Protein AF-A0A8T7L1Y2-F1 (afdb_monomer_lite)

Radius of gyration: 15.02 Å; chains: 1; bounding box: 30×35×53 Å

Sequence (123 aa):
MSAQAYLTGNSAGMRLIALLTLYNRGDFDRLRAYIADNYAPAALAEQDADARTADLRDRFEQWGKLRIEQVLGIAEHQVIALVQAQEGGGYHALQVAVEEDFPHRLTLVAWGEVETDAEEPPS

pLDDT: mean 91.91, std 12.25, range [41.31, 98.69]

Structure (mmCIF, N/CA/C/O backbone):
data_AF-A0A8T7L1Y2-F1
#
_entry.id   AF-A0A8T7L1Y2-F1
#
loop_
_atom_site.group_PDB
_atom_site.id
_atom_site.type_symbol
_atom_site.label_atom_id
_atom_site.label_alt_id
_atom_site.label_comp_id
_atom_site.label_asym_id
_atom_site.label_entity_id
_atom_site.label_seq_id
_atom_site.pdbx_PDB_ins_code
_atom_site.Cartn_x
_atom_site.Cartn_y
_atom_site.Cartn_z
_atom_site.occupancy
_atom_site.B_iso_or_equiv
_atom_site.auth_seq_id
_atom_site.auth_comp_id
_atom_site.auth_asym_id
_atom_site.auth_atom_id
_atom_site.pdbx_PDB_model_num
ATOM 1 N N . MET A 1 1 ? 10.363 20.348 5.751 1.00 57.28 1 MET A N 1
ATOM 2 C CA . MET A 1 1 ? 9.622 19.747 4.618 1.00 57.28 1 MET A CA 1
ATOM 3 C C . MET A 1 1 ? 8.482 18.913 5.177 1.00 57.28 1 MET A C 1
ATOM 5 O O . MET A 1 1 ? 8.684 18.297 6.215 1.00 57.28 1 MET A O 1
ATOM 9 N N . SER A 1 2 ? 7.296 18.942 4.564 1.00 71.94 2 SER A N 1
ATOM 10 C CA . SER A 1 2 ? 6.144 18.144 5.013 1.00 71.94 2 SER A CA 1
ATOM 11 C C . SER A 1 2 ? 6.294 16.675 4.600 1.00 71.94 2 SER A C 1
ATOM 13 O O . SER A 1 2 ? 6.982 16.376 3.624 1.00 71.94 2 SER A O 1
ATOM 15 N N . ALA A 1 3 ? 5.612 15.763 5.302 1.00 73.00 3 ALA A N 1
ATOM 16 C CA . ALA A 1 3 ? 5.522 14.343 4.934 1.00 73.00 3 ALA A CA 1
ATOM 17 C C . ALA A 1 3 ? 5.128 14.147 3.457 1.00 73.00 3 ALA A C 1
ATOM 19 O O . ALA A 1 3 ? 5.679 13.302 2.758 1.00 73.00 3 ALA A O 1
ATOM 20 N N . GLN A 1 4 ? 4.234 15.001 2.958 1.00 79.38 4 GLN A N 1
ATOM 21 C CA . GLN A 1 4 ? 3.783 14.979 1.573 1.00 79.38 4 GLN A CA 1
ATOM 22 C C . GLN A 1 4 ? 4.913 15.237 0.567 1.00 79.38 4 GLN A C 1
ATOM 24 O O . GLN A 1 4 ? 5.002 14.513 -0.418 1.00 79.38 4 GLN A O 1
ATOM 29 N N . ALA A 1 5 ? 5.800 16.205 0.829 1.00 80.19 5 ALA A N 1
ATOM 30 C CA . ALA A 1 5 ? 6.909 16.529 -0.073 1.00 80.19 5 ALA A CA 1
ATOM 31 C C . ALA A 1 5 ? 7.883 15.352 -0.237 1.00 80.19 5 ALA A C 1
ATOM 33 O O . ALA A 1 5 ? 8.363 15.088 -1.338 1.00 80.19 5 ALA A O 1
ATOM 34 N N . TYR A 1 6 ? 8.128 14.620 0.851 1.00 81.69 6 TYR A N 1
ATOM 35 C CA . TYR A 1 6 ? 8.982 13.442 0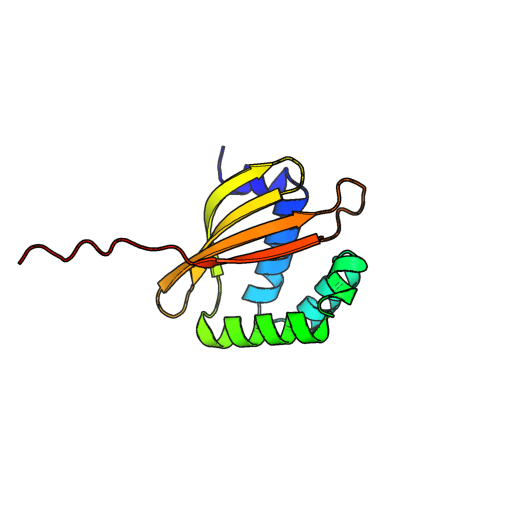.834 1.00 81.69 6 TYR A CA 1
ATOM 36 C C . TYR A 1 6 ? 8.384 12.282 0.030 1.00 81.69 6 TYR A C 1
ATOM 38 O O . TYR A 1 6 ? 9.088 11.654 -0.756 1.00 81.69 6 TYR A O 1
ATOM 46 N N . LEU A 1 7 ? 7.085 12.018 0.192 1.00 87.31 7 LEU A N 1
ATOM 47 C CA . LEU A 1 7 ? 6.413 10.940 -0.533 1.00 87.31 7 LEU A CA 1
ATOM 48 C C . LEU A 1 7 ? 6.336 11.220 -2.035 1.00 87.31 7 LEU A C 1
ATOM 50 O O . LEU A 1 7 ? 6.546 10.316 -2.836 1.00 87.31 7 LEU A O 1
ATOM 54 N N . THR A 1 8 ? 6.069 12.467 -2.427 1.00 89.00 8 THR A N 1
ATOM 55 C CA . THR A 1 8 ? 5.955 12.826 -3.847 1.00 89.00 8 THR A CA 1
ATOM 56 C C . THR A 1 8 ? 7.296 12.873 -4.580 1.00 89.00 8 THR A C 1
ATOM 58 O O . THR A 1 8 ? 7.315 12.820 -5.805 1.00 89.00 8 THR A O 1
ATOM 61 N N . GLY A 1 9 ? 8.411 12.981 -3.852 1.00 90.25 9 GLY A N 1
ATOM 62 C CA . GLY A 1 9 ? 9.767 12.961 -4.410 1.00 90.25 9 GLY A CA 1
ATOM 63 C C . GLY A 1 9 ? 10.403 11.568 -4.481 1.00 90.25 9 GLY A C 1
ATOM 64 O O . GLY A 1 9 ? 11.563 11.466 -4.866 1.00 90.25 9 GLY A O 1
ATOM 65 N N . ASN A 1 10 ? 9.685 10.512 -4.086 1.00 92.94 10 ASN A N 1
ATOM 66 C CA . ASN A 1 10 ? 10.211 9.155 -3.958 1.00 92.94 10 ASN A CA 1
ATOM 67 C C . ASN A 1 10 ? 9.333 8.151 -4.723 1.00 92.94 10 ASN A C 1
ATOM 69 O O . ASN A 1 10 ? 8.110 8.158 -4.574 1.00 92.94 10 ASN A O 1
ATOM 73 N N . SER A 1 11 ? 9.942 7.256 -5.507 1.00 96.88 11 SER A N 1
ATOM 74 C CA . SER A 1 11 ? 9.207 6.278 -6.320 1.00 96.88 11 SER A CA 1
ATOM 75 C C . SER A 1 11 ? 8.330 5.344 -5.473 1.00 96.88 11 SER A C 1
ATOM 77 O O . SER A 1 11 ? 7.159 5.150 -5.801 1.00 96.88 11 SER A O 1
ATOM 79 N N . ALA A 1 12 ? 8.826 4.833 -4.339 1.00 97.62 12 ALA A N 1
ATOM 80 C CA . ALA A 1 12 ? 8.020 4.035 -3.408 1.00 97.62 12 ALA A CA 1
ATOM 81 C C . ALA A 1 12 ? 6.911 4.868 -2.747 1.00 97.62 12 ALA A C 1
ATOM 83 O O . ALA A 1 12 ? 5.775 4.406 -2.629 1.00 97.62 12 ALA A O 1
ATOM 84 N N . GLY A 1 13 ? 7.203 6.120 -2.386 1.00 96.88 13 GLY A N 1
ATOM 85 C CA . GLY A 1 13 ? 6.215 7.060 -1.851 1.00 96.88 13 GLY A CA 1
ATOM 86 C C . GLY A 1 13 ? 5.056 7.324 -2.819 1.00 96.88 13 GLY A C 1
ATOM 87 O O . GLY A 1 13 ? 3.890 7.297 -2.421 1.00 96.88 13 GLY A O 1
ATOM 88 N N . MET A 1 14 ? 5.347 7.480 -4.109 1.00 96.94 14 MET A N 1
ATOM 89 C CA . MET A 1 14 ? 4.329 7.625 -5.152 1.00 96.94 14 MET A CA 1
ATOM 90 C C . MET A 1 14 ? 3.471 6.363 -5.304 1.00 96.94 14 MET A C 1
ATOM 92 O O . MET A 1 14 ? 2.247 6.468 -5.438 1.00 96.94 14 MET A O 1
ATOM 96 N N . ARG A 1 15 ? 4.073 5.165 -5.224 1.00 97.94 15 ARG A N 1
ATOM 97 C CA . ARG A 1 15 ? 3.323 3.896 -5.243 1.00 97.94 15 ARG A CA 1
ATOM 98 C C . ARG A 1 15 ? 2.432 3.729 -4.016 1.00 97.94 15 ARG A C 1
ATOM 100 O O . ARG A 1 15 ? 1.291 3.291 -4.166 1.00 97.94 15 ARG A O 1
ATOM 107 N N . LEU A 1 16 ? 2.918 4.120 -2.839 1.00 97.56 16 LEU A N 1
ATOM 108 C CA . LEU A 1 16 ? 2.147 4.138 -1.597 1.00 97.56 16 LEU A CA 1
ATOM 109 C C . LEU A 1 16 ? 0.916 5.049 -1.721 1.00 97.56 16 LEU A C 1
ATOM 111 O O . LEU A 1 16 ? -0.198 4.623 -1.418 1.00 97.56 16 LEU A O 1
ATOM 115 N N . ILE A 1 17 ? 1.095 6.282 -2.210 1.00 96.50 17 ILE A N 1
ATOM 116 C CA . ILE A 1 17 ? -0.007 7.238 -2.399 1.00 96.50 17 ILE A CA 1
ATOM 117 C C . ILE A 1 17 ? -1.056 6.681 -3.366 1.00 96.50 17 ILE A C 1
ATOM 119 O O . ILE A 1 17 ? -2.254 6.759 -3.082 1.00 96.50 17 ILE A O 1
ATOM 123 N N . ALA A 1 18 ? -0.632 6.127 -4.504 1.00 97.12 18 ALA A N 1
ATOM 124 C CA . ALA A 1 18 ? -1.551 5.579 -5.497 1.00 97.12 18 ALA A CA 1
ATOM 125 C C . ALA A 1 18 ? -2.349 4.390 -4.935 1.00 97.12 18 ALA A C 1
ATOM 127 O O . ALA A 1 18 ? -3.575 4.364 -5.063 1.00 97.12 18 ALA A O 1
ATOM 128 N N . LEU A 1 19 ? -1.670 3.468 -4.242 1.00 97.75 19 LEU A N 1
ATOM 129 C CA . LEU A 1 19 ? -2.292 2.322 -3.578 1.00 97.75 19 LEU A CA 1
ATOM 130 C C . LEU A 1 19 ? -3.347 2.772 -2.557 1.00 97.75 19 LEU A C 1
ATOM 132 O O . LEU A 1 19 ? -4.506 2.368 -2.652 1.00 97.75 19 LEU A O 1
ATOM 136 N N . LEU A 1 20 ? -2.974 3.657 -1.624 1.00 97.25 20 LEU A N 1
ATOM 137 C CA . LEU A 1 20 ? -3.885 4.154 -0.590 1.00 97.25 20 LEU A CA 1
ATOM 138 C C . LEU A 1 20 ? -5.042 4.967 -1.171 1.00 97.25 20 LEU A C 1
ATOM 140 O O . LEU A 1 20 ? -6.152 4.909 -0.653 1.00 97.25 20 LEU A O 1
ATOM 144 N N . THR A 1 21 ? -4.823 5.698 -2.264 1.00 97.75 21 THR A N 1
ATOM 145 C CA . THR A 1 21 ? -5.893 6.444 -2.941 1.00 97.75 21 THR A CA 1
ATOM 146 C C . THR A 1 21 ? -6.965 5.506 -3.494 1.00 97.75 21 THR A C 1
ATOM 148 O O . THR A 1 21 ? -8.154 5.796 -3.361 1.00 97.75 21 THR A O 1
ATOM 151 N N . LEU A 1 22 ? -6.565 4.393 -4.116 1.00 98.19 22 LEU A N 1
ATOM 152 C CA . LEU A 1 22 ? -7.493 3.393 -4.652 1.00 98.19 22 LEU A CA 1
ATOM 153 C C . LEU A 1 22 ? -8.203 2.635 -3.527 1.00 98.19 22 LEU A C 1
ATOM 155 O O . LEU A 1 22 ? -9.431 2.550 -3.536 1.00 98.19 22 LEU A O 1
ATOM 159 N N . TYR A 1 23 ? -7.445 2.187 -2.524 1.00 98.12 23 TYR A N 1
ATOM 160 C CA . TYR A 1 23 ? -7.974 1.546 -1.320 1.00 98.12 23 TYR A CA 1
ATOM 161 C C . TYR A 1 23 ? -9.019 2.431 -0.617 1.00 98.12 23 TYR A C 1
ATOM 163 O O . TYR A 1 23 ? -10.154 2.015 -0.416 1.00 98.12 23 TYR A O 1
ATOM 171 N N . ASN A 1 24 ? -8.699 3.700 -0.339 1.00 98.06 24 ASN A N 1
ATOM 172 C CA . ASN A 1 24 ? -9.589 4.616 0.386 1.00 98.06 24 ASN A CA 1
ATOM 173 C C . ASN A 1 24 ? -10.851 5.010 -0.389 1.00 98.06 24 ASN A C 1
ATOM 175 O O . ASN A 1 24 ? -11.805 5.524 0.202 1.00 98.06 24 ASN A O 1
ATOM 179 N N . ARG A 1 25 ? -10.861 4.816 -1.711 1.00 97.62 25 ARG A N 1
ATOM 180 C CA . ARG A 1 25 ? -12.058 4.986 -2.544 1.00 97.62 25 ARG A CA 1
ATOM 181 C C . ARG A 1 25 ? -12.972 3.761 -2.514 1.00 97.62 25 ARG A C 1
ATOM 183 O O . ARG A 1 25 ? -14.113 3.891 -2.942 1.00 97.62 25 ARG A O 1
ATOM 190 N N . GLY A 1 26 ? -12.490 2.612 -2.037 1.00 96.50 26 GLY A N 1
ATOM 191 C CA . GLY A 1 26 ? -13.196 1.334 -2.133 1.00 96.50 26 GLY A CA 1
ATOM 192 C C . GLY A 1 26 ? -13.337 0.829 -3.575 1.00 96.50 26 GLY A C 1
ATOM 193 O O . GLY A 1 26 ? -14.204 0.007 -3.856 1.00 96.50 26 GLY A O 1
ATOM 194 N N . ASP A 1 27 ? -12.521 1.334 -4.510 1.00 95.88 27 ASP A N 1
ATOM 195 C CA . ASP A 1 27 ? -12.566 0.954 -5.928 1.00 95.88 27 ASP A CA 1
ATOM 196 C C . ASP A 1 27 ? -11.684 -0.280 -6.159 1.00 95.88 27 ASP A C 1
ATOM 198 O O . ASP A 1 27 ? -10.555 -0.195 -6.653 1.00 95.88 27 ASP A O 1
ATOM 202 N N . PHE A 1 28 ? -12.179 -1.434 -5.707 1.00 97.31 28 PHE A N 1
ATOM 203 C CA . PHE A 1 28 ? -11.407 -2.677 -5.690 1.00 97.31 28 PHE A CA 1
ATOM 204 C C . PHE A 1 28 ? -11.112 -3.234 -7.085 1.00 97.31 28 PHE A C 1
ATOM 206 O O . PHE A 1 28 ? -10.090 -3.893 -7.261 1.00 97.31 28 PHE A O 1
ATOM 213 N N . ASP A 1 29 ? -11.935 -2.915 -8.084 1.00 97.75 29 ASP A N 1
ATOM 214 C CA . ASP A 1 29 ? -11.678 -3.307 -9.471 1.00 97.75 29 ASP A CA 1
ATOM 215 C C . ASP A 1 29 ? -10.467 -2.548 -10.025 1.00 97.75 29 ASP A C 1
ATOM 217 O O . ASP A 1 29 ? -9.548 -3.148 -10.594 1.00 97.75 29 ASP A O 1
ATOM 221 N N . ARG A 1 30 ? -10.398 -1.228 -9.791 1.00 98.12 30 ARG A N 1
ATOM 222 C CA . ARG A 1 30 ? -9.207 -0.446 -10.155 1.00 98.12 30 ARG A CA 1
ATOM 223 C C . ARG A 1 30 ? -7.999 -0.785 -9.300 1.00 98.12 30 ARG A C 1
ATOM 225 O O . ARG A 1 30 ? -6.883 -0.744 -9.810 1.00 98.12 30 ARG A O 1
ATOM 232 N N . LEU A 1 31 ? -8.196 -1.122 -8.027 1.00 98.25 31 LEU A N 1
ATOM 233 C CA . LEU A 1 31 ? -7.117 -1.578 -7.155 1.00 98.25 31 LEU A CA 1
ATOM 234 C C . LEU A 1 31 ? -6.504 -2.884 -7.671 1.00 98.25 31 LEU A C 1
ATOM 236 O O . LEU A 1 31 ? -5.283 -2.983 -7.750 1.00 98.25 31 LEU A O 1
ATOM 240 N N . ARG A 1 32 ? -7.332 -3.848 -8.090 1.00 98.62 32 ARG A N 1
ATOM 241 C CA . ARG A 1 32 ? -6.878 -5.103 -8.705 1.00 98.62 32 ARG A CA 1
ATOM 242 C C . ARG A 1 32 ? -6.058 -4.849 -9.966 1.00 98.62 32 ARG A C 1
ATOM 244 O O . ARG A 1 32 ? -4.962 -5.386 -10.101 1.00 98.62 32 ARG A O 1
ATOM 251 N N . ALA A 1 33 ? -6.562 -4.005 -10.869 1.00 98.56 33 ALA A N 1
ATOM 252 C CA . ALA A 1 33 ? -5.841 -3.633 -12.087 1.00 98.56 33 ALA A CA 1
ATOM 253 C C . ALA A 1 33 ? -4.501 -2.953 -11.765 1.00 98.56 33 ALA A C 1
ATOM 255 O O . ALA A 1 33 ? -3.461 -3.329 -12.299 1.00 98.56 33 ALA A O 1
ATOM 256 N N . TYR A 1 34 ? -4.503 -2.015 -10.814 1.00 98.44 34 TYR A N 1
ATOM 257 C CA . TYR A 1 34 ? -3.283 -1.363 -10.352 1.00 98.44 34 TYR A CA 1
ATOM 258 C C . TYR A 1 34 ? -2.255 -2.366 -9.818 1.00 98.44 34 TYR A C 1
ATOM 260 O O . TYR A 1 34 ? -1.081 -2.258 -10.170 1.00 98.44 34 TYR A O 1
ATOM 268 N N . ILE A 1 35 ? -2.676 -3.340 -9.004 1.00 98.44 35 ILE A N 1
ATOM 269 C CA . ILE A 1 35 ? -1.786 -4.379 -8.471 1.00 98.44 35 ILE A CA 1
ATOM 270 C C . ILE A 1 35 ? -1.184 -5.205 -9.612 1.00 98.44 35 ILE A C 1
ATOM 272 O O . ILE A 1 35 ? 0.034 -5.364 -9.656 1.00 98.44 35 ILE A O 1
ATOM 276 N N . ALA A 1 36 ? -2.005 -5.662 -10.560 1.00 98.38 36 ALA A N 1
ATOM 277 C CA . ALA A 1 36 ? -1.542 -6.450 -11.702 1.00 98.38 36 ALA A CA 1
ATOM 278 C C . ALA A 1 36 ? -0.495 -5.711 -12.558 1.00 98.38 36 ALA A C 1
ATOM 280 O O . ALA A 1 36 ? 0.474 -6.322 -13.005 1.00 98.38 36 ALA A O 1
ATOM 281 N N . ASP A 1 37 ? -0.656 -4.398 -12.743 1.00 98.06 37 ASP A N 1
ATOM 282 C CA . ASP A 1 37 ? 0.219 -3.600 -13.611 1.00 98.06 37 ASP A CA 1
ATOM 283 C C . ASP A 1 37 ? 1.479 -3.072 -12.905 1.00 98.06 37 ASP A C 1
ATOM 285 O O . ASP A 1 37 ? 2.483 -2.770 -13.558 1.00 98.06 37 ASP A O 1
ATOM 289 N N . ASN A 1 38 ? 1.430 -2.902 -11.579 1.00 98.19 38 ASN A N 1
ATOM 290 C CA . ASN A 1 38 ? 2.452 -2.161 -10.832 1.00 98.19 38 ASN A CA 1
ATOM 291 C C . ASN A 1 38 ? 3.220 -3.001 -9.814 1.00 98.19 38 ASN A C 1
ATOM 293 O O . ASN A 1 38 ? 4.106 -2.445 -9.174 1.00 98.19 38 ASN A O 1
ATOM 297 N N . TYR A 1 39 ? 2.931 -4.293 -9.654 1.00 98.50 39 TYR A N 1
ATOM 298 C CA . TYR A 1 39 ? 3.762 -5.199 -8.856 1.00 98.50 39 TYR A CA 1
ATOM 299 C C . TYR A 1 39 ? 4.812 -5.904 -9.713 1.00 98.50 39 TYR A C 1
ATOM 301 O O . TYR A 1 39 ? 4.608 -6.184 -10.895 1.00 98.50 39 TYR A O 1
ATOM 309 N N . ALA A 1 40 ? 5.96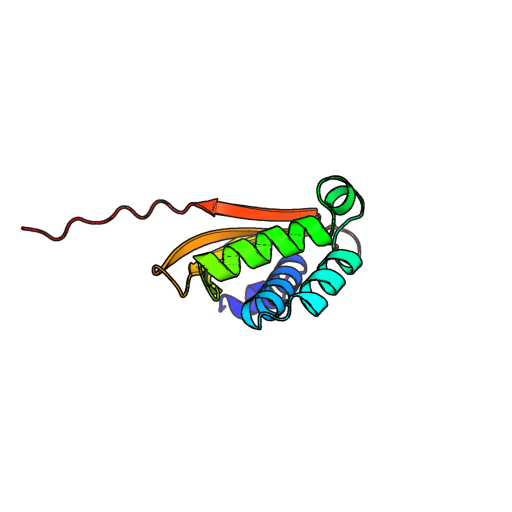2 -6.181 -9.102 1.00 98.44 40 ALA A N 1
ATOM 310 C CA . ALA A 1 40 ? 7.017 -6.960 -9.725 1.00 98.44 40 ALA A CA 1
ATOM 311 C C . ALA A 1 40 ? 6.515 -8.393 -9.998 1.00 98.44 40 ALA A C 1
ATOM 313 O O . ALA A 1 40 ? 5.774 -8.942 -9.175 1.00 98.44 40 ALA A O 1
ATOM 314 N N . PRO A 1 41 ? 6.932 -9.049 -11.099 1.00 98.06 41 PRO A N 1
ATOM 315 C CA . PRO A 1 41 ? 6.487 -10.407 -11.415 1.00 98.06 41 PRO A CA 1
ATOM 316 C C . PRO A 1 41 ? 6.758 -11.415 -10.292 1.00 98.06 41 PRO A C 1
ATOM 318 O O . PRO A 1 41 ? 5.925 -12.277 -10.038 1.00 98.06 41 PRO A O 1
ATOM 321 N N . ALA A 1 42 ? 7.889 -11.279 -9.589 1.00 97.38 42 ALA A N 1
ATOM 322 C CA . ALA A 1 42 ? 8.216 -12.120 -8.438 1.00 97.38 42 ALA A CA 1
ATOM 323 C C . ALA A 1 42 ? 7.209 -11.940 -7.289 1.00 97.38 42 ALA A C 1
ATOM 325 O O . ALA A 1 42 ? 6.691 -12.923 -6.769 1.00 97.38 42 ALA A O 1
ATOM 326 N N . ALA A 1 43 ? 6.844 -10.696 -6.965 1.00 97.50 43 ALA A N 1
ATOM 327 C CA . ALA A 1 43 ? 5.853 -10.411 -5.931 1.00 97.50 43 ALA A CA 1
ATOM 328 C C . ALA A 1 43 ? 4.448 -10.922 -6.310 1.00 97.50 43 ALA A C 1
ATOM 330 O O . ALA A 1 43 ? 3.699 -11.364 -5.438 1.00 97.50 43 ALA A O 1
ATOM 331 N N . LEU A 1 44 ? 4.090 -10.887 -7.601 1.00 97.88 44 LEU A N 1
ATOM 332 C CA . LEU A 1 44 ? 2.835 -11.462 -8.109 1.00 97.88 44 LEU A CA 1
ATOM 333 C C . LEU A 1 44 ? 2.839 -12.995 -8.138 1.00 97.88 44 LEU A C 1
ATOM 335 O O . LEU A 1 44 ? 1.775 -13.600 -8.061 1.00 97.88 44 LEU A O 1
ATOM 339 N N . ALA A 1 45 ? 4.010 -13.627 -8.246 1.00 97.62 45 ALA A N 1
ATOM 340 C CA . ALA A 1 45 ? 4.136 -15.080 -8.169 1.00 97.62 45 ALA A CA 1
ATOM 341 C C . ALA A 1 45 ? 3.955 -15.603 -6.734 1.00 97.62 45 ALA A C 1
ATOM 343 O O . ALA A 1 45 ? 3.450 -16.707 -6.550 1.00 97.62 45 ALA A O 1
ATOM 344 N N . GLU A 1 46 ? 4.349 -14.819 -5.727 1.00 96.94 46 GLU A N 1
ATOM 345 C CA . GLU A 1 46 ? 4.121 -15.142 -4.312 1.00 96.94 46 GLU A CA 1
ATOM 346 C C . GLU A 1 46 ? 2.653 -14.976 -3.912 1.00 96.94 46 GLU A C 1
ATOM 348 O O . GLU A 1 46 ? 2.092 -15.815 -3.209 1.00 96.94 46 GLU A O 1
ATOM 353 N N . GLN A 1 47 ? 2.030 -13.889 -4.364 1.00 97.50 47 GLN A N 1
ATOM 354 C CA . GLN A 1 47 ? 0.619 -13.615 -4.142 1.00 97.50 47 GLN A CA 1
ATOM 355 C C . GLN A 1 47 ? 0.093 -12.794 -5.316 1.00 97.50 47 GLN A C 1
ATOM 357 O O . GLN A 1 47 ? 0.549 -11.669 -5.553 1.00 97.50 47 GLN A O 1
ATOM 362 N N . ASP A 1 48 ? -0.860 -13.365 -6.046 1.00 98.19 48 ASP A N 1
ATOM 363 C CA . ASP A 1 48 ? -1.407 -12.741 -7.243 1.00 98.19 48 ASP A CA 1
ATOM 364 C C . ASP A 1 48 ? -2.276 -11.511 -6.923 1.00 98.19 48 ASP A C 1
ATOM 366 O O . ASP A 1 48 ? -2.548 -11.163 -5.768 1.00 98.19 48 ASP A O 1
ATOM 370 N N . ALA A 1 49 ? -2.693 -10.809 -7.978 1.00 98.00 49 ALA A N 1
ATOM 371 C CA . ALA A 1 49 ? -3.484 -9.596 -7.835 1.00 98.00 49 ALA A CA 1
ATOM 372 C C . ALA A 1 49 ? -4.841 -9.845 -7.161 1.00 98.00 49 ALA A C 1
ATOM 374 O O . ALA A 1 49 ? -5.308 -8.983 -6.421 1.00 98.00 49 ALA A O 1
ATOM 375 N N . ASP A 1 50 ? -5.454 -11.009 -7.380 1.00 98.38 50 ASP A N 1
ATOM 376 C CA . ASP A 1 50 ? -6.753 -11.348 -6.804 1.00 98.38 50 ASP A CA 1
ATOM 377 C C . ASP A 1 50 ? -6.661 -11.572 -5.302 1.00 98.38 50 ASP A C 1
ATOM 379 O O . ASP A 1 50 ? -7.404 -10.953 -4.538 1.00 98.38 50 ASP A O 1
ATOM 383 N N . ALA A 1 51 ? -5.701 -12.389 -4.875 1.00 98.12 51 ALA A N 1
ATOM 384 C CA . ALA A 1 51 ? -5.445 -12.653 -3.471 1.00 98.12 51 ALA A CA 1
ATOM 385 C C . ALA A 1 51 ? -5.078 -11.363 -2.720 1.00 98.12 51 ALA A C 1
ATOM 387 O O . ALA A 1 51 ? -5.625 -11.100 -1.653 1.00 98.12 51 ALA A O 1
ATOM 388 N N . ARG A 1 52 ? -4.228 -10.500 -3.297 1.00 97.94 52 ARG A N 1
ATOM 389 C CA . ARG A 1 52 ? -3.890 -9.198 -2.690 1.00 97.94 52 ARG A CA 1
ATOM 390 C C . ARG A 1 52 ? -5.091 -8.259 -2.607 1.00 97.94 52 ARG A C 1
ATOM 392 O O . ARG A 1 52 ? -5.244 -7.542 -1.620 1.00 97.94 52 ARG A O 1
ATOM 399 N N . THR A 1 53 ? -5.940 -8.222 -3.634 1.00 98.38 53 THR A N 1
ATOM 400 C CA . THR A 1 53 ? -7.154 -7.397 -3.607 1.00 98.38 53 THR A CA 1
ATOM 401 C C . THR A 1 53 ? -8.155 -7.901 -2.572 1.00 98.38 53 THR A C 1
ATOM 403 O O . THR A 1 53 ? -8.764 -7.069 -1.902 1.00 98.38 53 THR A O 1
ATOM 406 N N . ALA A 1 54 ? -8.318 -9.218 -2.418 1.00 98.25 54 ALA A N 1
ATOM 407 C CA . ALA A 1 54 ? -9.160 -9.805 -1.375 1.00 98.25 54 ALA A CA 1
ATOM 408 C C . ALA A 1 54 ? -8.650 -9.419 0.022 1.00 98.25 54 ALA A C 1
ATOM 410 O O . ALA A 1 54 ? -9.380 -8.813 0.797 1.00 98.25 54 ALA A O 1
ATOM 411 N N . ASP A 1 55 ? -7.355 -9.604 0.270 1.00 97.38 55 ASP A N 1
ATOM 412 C CA . ASP A 1 55 ? -6.670 -9.197 1.499 1.00 97.38 55 ASP A CA 1
ATOM 413 C C . ASP A 1 55 ? -6.858 -7.710 1.849 1.00 97.38 55 ASP A C 1
ATOM 415 O O . ASP A 1 55 ? -6.959 -7.329 3.020 1.00 97.38 55 ASP A O 1
ATOM 419 N N . LEU A 1 56 ? -6.847 -6.836 0.841 1.00 97.56 56 LEU A N 1
ATOM 420 C CA . LEU A 1 56 ? -7.076 -5.402 1.019 1.00 97.56 56 LEU A CA 1
ATOM 421 C C . LEU A 1 56 ? -8.557 -5.082 1.239 1.00 97.56 56 LEU A C 1
ATOM 423 O O . LEU A 1 56 ? -8.867 -4.133 1.953 1.00 97.56 56 LEU A O 1
ATOM 427 N N . ARG A 1 57 ? -9.474 -5.860 0.663 1.00 98.19 57 ARG A N 1
ATOM 428 C CA . ARG A 1 57 ? -10.910 -5.728 0.921 1.00 98.19 57 ARG A CA 1
ATOM 429 C C . ARG A 1 57 ? -11.241 -6.106 2.359 1.00 98.19 57 ARG A C 1
ATOM 431 O O . ARG A 1 57 ? -11.878 -5.309 3.038 1.00 98.19 57 ARG A O 1
ATOM 438 N N . ASP A 1 58 ? -10.719 -7.228 2.842 1.00 97.19 58 ASP A N 1
ATOM 439 C CA . ASP A 1 58 ? -10.920 -7.681 4.221 1.00 97.1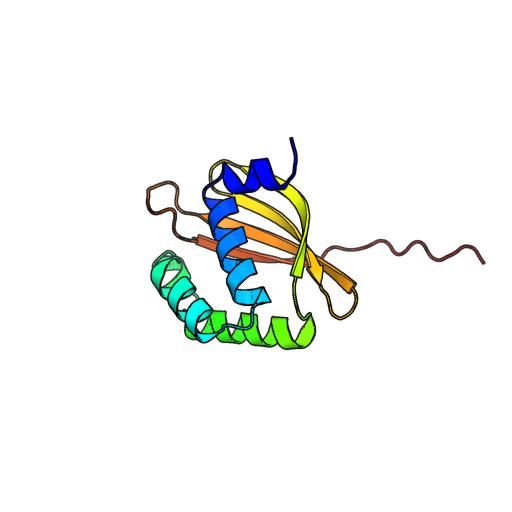9 58 ASP A CA 1
ATOM 440 C C . ASP A 1 58 ? -10.400 -6.642 5.226 1.00 97.19 58 ASP A C 1
ATOM 442 O O . ASP A 1 58 ? -11.052 -6.343 6.226 1.00 97.19 58 ASP A O 1
ATOM 446 N N . ARG A 1 59 ? -9.248 -6.022 4.934 1.00 95.44 59 ARG A N 1
ATOM 447 C CA . ARG A 1 59 ? -8.716 -4.906 5.733 1.00 95.44 59 ARG A CA 1
ATOM 448 C C . ARG A 1 59 ? -9.603 -3.669 5.672 1.00 95.44 59 ARG A C 1
ATOM 450 O O . ARG A 1 59 ? -9.814 -3.038 6.699 1.00 95.44 59 ARG A O 1
ATOM 457 N N . PHE A 1 60 ? -10.147 -3.326 4.507 1.00 96.94 60 PHE A N 1
ATOM 458 C CA . PHE A 1 60 ? -11.070 -2.196 4.381 1.00 96.94 60 PHE A CA 1
ATOM 459 C C . PHE A 1 60 ? -12.355 -2.415 5.178 1.00 96.94 60 PHE A C 1
ATOM 461 O O . PHE A 1 60 ? -12.863 -1.474 5.779 1.00 96.94 60 PHE A O 1
ATOM 468 N N . GLU A 1 61 ? -12.863 -3.643 5.230 1.00 96.31 61 GLU A N 1
ATOM 469 C CA . GLU A 1 61 ? -14.024 -3.988 6.053 1.00 96.31 61 GLU A CA 1
ATOM 470 C C . GLU A 1 61 ? -13.722 -3.885 7.556 1.00 96.31 61 GLU A C 1
ATOM 472 O O . GLU A 1 61 ? -14.583 -3.461 8.323 1.00 96.31 61 GLU A O 1
ATOM 477 N N . GLN A 1 62 ? -12.496 -4.214 7.977 1.00 94.25 62 GLN A N 1
ATOM 478 C CA . GLN A 1 62 ? -12.078 -4.167 9.385 1.00 94.25 62 GLN A CA 1
ATOM 479 C C . GLN A 1 62 ? -11.658 -2.768 9.864 1.00 94.25 62 GLN A C 1
ATOM 481 O O . GLN A 1 62 ? -11.949 -2.391 10.996 1.00 94.25 62 GLN A O 1
ATOM 486 N N . TRP A 1 63 ? -10.943 -2.012 9.030 1.00 95.50 63 TRP A N 1
ATOM 487 C CA . TRP A 1 63 ? -10.256 -0.765 9.401 1.00 95.50 63 TRP A CA 1
ATOM 488 C C . TRP A 1 63 ? -10.841 0.476 8.725 1.00 95.50 63 TRP A C 1
ATOM 490 O O . TRP A 1 63 ? -10.503 1.608 9.081 1.00 95.50 63 TRP A O 1
ATOM 500 N N . GLY A 1 64 ? -11.698 0.295 7.721 1.00 96.69 64 GLY A N 1
ATOM 501 C CA . GLY A 1 64 ? -12.155 1.376 6.861 1.00 96.69 64 GLY A CA 1
ATOM 502 C C . GLY A 1 64 ? -11.002 2.020 6.094 1.00 96.69 64 GLY A C 1
ATOM 503 O O . GLY A 1 64 ? -10.048 1.367 5.658 1.00 96.69 64 GLY A O 1
ATOM 504 N N . LYS A 1 65 ? -11.103 3.338 5.909 1.00 97.62 65 LYS A N 1
ATOM 505 C CA . LYS A 1 65 ? -10.078 4.138 5.232 1.00 97.62 65 LYS A CA 1
ATOM 506 C C . LYS A 1 65 ? -8.847 4.309 6.114 1.00 97.62 65 LYS A C 1
ATOM 508 O O . LYS A 1 65 ? -8.929 4.295 7.334 1.00 97.62 65 LYS A O 1
ATOM 513 N N . LEU A 1 66 ? -7.715 4.554 5.473 1.00 96.81 66 LEU A N 1
ATOM 514 C CA . LEU A 1 66 ? -6.433 4.791 6.118 1.00 96.81 66 LEU A CA 1
ATOM 515 C C . LEU A 1 66 ? -5.974 6.227 5.867 1.00 96.81 66 LEU A C 1
ATOM 517 O O . LEU A 1 66 ? -5.975 6.699 4.724 1.00 96.81 66 LEU A O 1
ATOM 521 N N . ARG A 1 67 ? -5.529 6.921 6.913 1.00 95.31 67 ARG A N 1
ATOM 522 C CA . ARG A 1 67 ? -4.883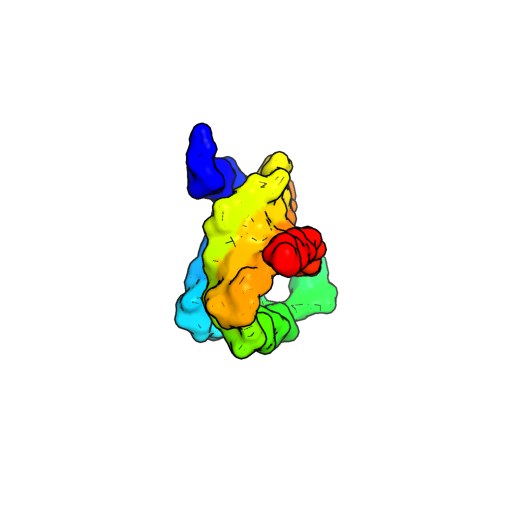 8.237 6.803 1.00 95.31 67 ARG A CA 1
ATOM 523 C C . ARG A 1 67 ? -3.398 8.101 7.105 1.00 95.31 67 ARG A C 1
ATOM 525 O O . ARG A 1 67 ? -3.040 7.473 8.089 1.00 95.31 67 ARG A O 1
ATOM 532 N N . ILE A 1 68 ? -2.532 8.685 6.276 1.00 94.56 68 ILE A N 1
ATOM 533 C CA . ILE A 1 68 ? -1.105 8.792 6.612 1.00 94.56 68 ILE A CA 1
ATOM 534 C C . ILE A 1 68 ? -0.958 9.847 7.709 1.00 94.56 68 ILE A C 1
ATOM 536 O O . ILE A 1 68 ? -1.282 11.012 7.478 1.00 94.56 68 ILE A O 1
ATOM 540 N N . GLU A 1 69 ? -0.438 9.442 8.863 1.00 94.00 69 GLU A N 1
ATOM 541 C CA . GLU A 1 69 ? -0.149 10.335 9.990 1.00 94.00 69 GLU A CA 1
ATOM 542 C C . GLU A 1 69 ? 1.279 10.860 9.921 1.00 94.00 69 GLU A C 1
ATOM 544 O O . GLU A 1 69 ? 1.537 12.057 10.040 1.00 94.00 69 GLU A O 1
ATOM 549 N N . GLN A 1 70 ? 2.223 9.950 9.686 1.00 92.75 70 GLN A N 1
ATOM 550 C CA . GLN A 1 70 ? 3.643 10.253 9.722 1.00 92.75 70 GLN A CA 1
ATOM 551 C C . GLN A 1 70 ? 4.411 9.342 8.769 1.00 92.75 70 GLN A C 1
ATOM 553 O O . GLN A 1 70 ? 4.057 8.185 8.573 1.00 92.75 70 GLN A O 1
ATOM 558 N N . VAL A 1 71 ? 5.503 9.845 8.197 1.00 94.94 71 VAL A N 1
ATOM 559 C CA . VAL A 1 71 ? 6.494 8.996 7.528 1.00 94.94 71 VAL A CA 1
ATOM 560 C C . VAL A 1 71 ? 7.573 8.633 8.544 1.00 94.94 71 VAL A C 1
ATOM 562 O O . VAL A 1 71 ? 8.213 9.525 9.098 1.00 94.94 71 VAL A O 1
ATOM 565 N N . LEU A 1 72 ? 7.737 7.336 8.804 1.00 94.19 72 LEU A N 1
ATOM 566 C CA . LEU A 1 72 ? 8.661 6.791 9.804 1.00 94.19 72 LEU A CA 1
ATOM 567 C C . LEU A 1 72 ? 10.070 6.591 9.238 1.00 94.19 72 LEU A C 1
ATOM 569 O O . LEU A 1 72 ? 11.053 6.730 9.959 1.00 94.19 72 LEU A O 1
ATOM 573 N N . GLY A 1 73 ? 10.179 6.284 7.944 1.00 93.88 73 GLY A N 1
ATOM 574 C CA . GLY A 1 73 ? 11.462 6.048 7.292 1.00 93.88 73 GLY A CA 1
ATOM 575 C C . GLY A 1 73 ? 11.373 6.154 5.778 1.00 93.88 73 GLY A C 1
ATOM 576 O O . GLY A 1 73 ? 10.346 5.835 5.178 1.00 93.88 73 GLY A O 1
ATOM 577 N N . ILE A 1 74 ? 12.461 6.619 5.166 1.00 95.06 74 ILE A N 1
ATOM 578 C CA . ILE A 1 74 ? 12.605 6.751 3.717 1.00 95.06 74 ILE A CA 1
ATOM 579 C C . ILE A 1 74 ? 14.008 6.311 3.334 1.00 95.06 74 ILE A C 1
ATOM 581 O O . ILE A 1 74 ? 14.990 6.768 3.915 1.00 95.06 74 ILE A O 1
ATOM 585 N N . ALA A 1 75 ? 14.075 5.469 2.317 1.00 94.75 75 ALA A N 1
ATOM 586 C CA . ALA A 1 75 ? 15.266 5.191 1.539 1.00 94.75 75 ALA A CA 1
ATOM 587 C C . ALA A 1 75 ? 14.938 5.405 0.055 1.00 94.75 75 ALA A C 1
ATOM 589 O O . ALA A 1 75 ? 13.787 5.644 -0.312 1.00 94.75 75 ALA A O 1
ATOM 590 N N . GLU A 1 76 ? 15.940 5.316 -0.812 1.00 94.00 76 GLU A N 1
ATOM 591 C CA . GLU A 1 76 ? 15.789 5.577 -2.249 1.00 94.00 76 GLU A CA 1
ATOM 592 C C . GLU A 1 76 ? 14.629 4.788 -2.886 1.00 94.00 76 GLU A C 1
ATOM 594 O O . GLU A 1 76 ? 13.779 5.368 -3.560 1.00 94.00 76 GLU A O 1
ATOM 599 N N . HIS A 1 77 ? 14.504 3.502 -2.546 1.00 97.31 77 HIS A N 1
ATOM 600 C CA . HIS A 1 77 ? 13.504 2.584 -3.107 1.00 97.31 77 HIS A CA 1
ATOM 601 C C . HIS A 1 77 ? 12.512 2.041 -2.070 1.00 97.31 77 HIS A C 1
ATOM 603 O O . HIS A 1 77 ? 11.866 1.018 -2.295 1.00 97.31 77 HIS A O 1
ATOM 609 N N . GLN A 1 78 ? 12.385 2.701 -0.916 1.00 97.75 78 GLN A N 1
ATOM 610 C CA . GLN A 1 78 ? 11.536 2.226 0.174 1.00 97.75 78 GLN A CA 1
ATOM 611 C C . GLN A 1 78 ? 10.975 3.374 1.011 1.00 97.75 78 GLN A C 1
ATOM 613 O O . GLN A 1 78 ? 11.665 4.344 1.314 1.00 97.75 78 GLN A O 1
ATOM 618 N N . VAL A 1 79 ? 9.732 3.221 1.460 1.00 97.81 79 VAL A N 1
ATOM 619 C CA . VAL A 1 79 ? 9.079 4.108 2.424 1.00 97.81 79 VAL A CA 1
ATOM 620 C C . VAL A 1 79 ? 8.395 3.276 3.504 1.00 97.81 79 VAL A C 1
ATOM 622 O O . VAL A 1 79 ? 7.821 2.228 3.220 1.00 97.81 79 VAL A O 1
ATOM 625 N N . ILE A 1 80 ? 8.426 3.766 4.741 1.00 97.12 80 ILE A N 1
ATOM 626 C CA . ILE A 1 80 ? 7.610 3.268 5.851 1.00 97.12 80 ILE A CA 1
ATOM 627 C C . ILE A 1 80 ? 6.769 4.431 6.368 1.00 97.12 80 ILE A C 1
ATOM 629 O O . ILE A 1 80 ? 7.311 5.471 6.747 1.00 97.12 80 ILE A O 1
ATOM 633 N N . ALA A 1 81 ? 5.451 4.262 6.389 1.00 96.38 81 ALA A N 1
ATOM 634 C CA . ALA A 1 81 ? 4.507 5.260 6.877 1.00 96.38 81 ALA A CA 1
ATOM 635 C C . ALA A 1 81 ? 3.666 4.706 8.028 1.00 96.38 81 ALA A C 1
ATOM 637 O O . ALA A 1 81 ? 3.218 3.567 7.983 1.00 96.38 81 ALA A O 1
ATOM 638 N N . LEU A 1 82 ? 3.425 5.534 9.038 1.00 95.81 82 LEU A N 1
ATOM 639 C CA . LEU A 1 82 ? 2.405 5.309 10.047 1.00 95.81 82 LEU A CA 1
ATOM 640 C C . LEU A 1 82 ? 1.051 5.707 9.460 1.00 95.81 82 LEU A C 1
ATOM 642 O O . LEU A 1 82 ? 0.872 6.852 9.026 1.00 95.81 82 LEU A O 1
ATOM 646 N N . VAL A 1 83 ? 0.108 4.773 9.452 1.00 95.81 83 VAL A N 1
ATOM 647 C CA . VAL A 1 83 ? -1.265 5.006 9.011 1.00 95.81 83 VAL A CA 1
ATOM 648 C C . VAL A 1 83 ? -2.242 4.785 10.157 1.00 95.81 83 VAL A C 1
ATOM 650 O O . VAL A 1 83 ? -2.081 3.853 10.938 1.00 95.81 83 VAL A O 1
ATOM 653 N N . GLN A 1 84 ? -3.257 5.639 10.243 1.00 95.38 84 GLN A N 1
ATOM 654 C CA . GLN A 1 84 ? -4.366 5.495 11.176 1.00 95.38 84 GLN A CA 1
ATOM 655 C C . GLN A 1 84 ? -5.587 4.929 10.448 1.00 95.38 84 GLN A C 1
ATOM 657 O O . GLN A 1 84 ? -5.986 5.449 9.399 1.00 95.38 84 GLN A O 1
ATOM 662 N N . ALA A 1 85 ? -6.175 3.881 11.016 1.00 95.69 85 ALA A N 1
ATOM 663 C CA . ALA A 1 85 ? -7.452 3.322 10.601 1.00 95.69 85 ALA A CA 1
ATOM 664 C C . ALA A 1 85 ? -8.615 4.236 10.996 1.00 95.69 85 ALA A C 1
ATOM 666 O O . ALA A 1 85 ? -8.666 4.760 12.109 1.00 95.69 85 ALA A O 1
ATOM 667 N N . GLN A 1 86 ? -9.561 4.424 10.075 1.00 94.56 86 GLN A N 1
ATOM 668 C CA . GLN A 1 86 ? -10.795 5.158 10.333 1.00 94.56 86 GLN A CA 1
ATOM 669 C C . GLN A 1 86 ? -11.657 4.416 11.361 1.00 94.56 86 GLN A C 1
ATOM 671 O O . GLN A 1 86 ? -12.182 5.038 12.283 1.00 94.56 86 GLN A O 1
ATOM 676 N N . GLU A 1 87 ? -11.800 3.102 11.194 1.00 91.12 87 GLU A N 1
ATOM 677 C CA . GLU A 1 87 ? -12.558 2.246 12.101 1.00 91.12 87 GLU A CA 1
ATOM 678 C C . GLU A 1 87 ? -11.633 1.709 13.200 1.00 91.12 87 GLU A C 1
ATOM 680 O O . GLU A 1 87 ? -10.500 1.304 12.942 1.00 91.12 87 GLU A O 1
ATOM 685 N N . GLY A 1 88 ? -12.087 1.757 14.454 1.00 78.50 88 GLY A N 1
ATOM 686 C CA . GLY A 1 88 ? -11.308 1.318 15.621 1.00 78.50 88 GLY A CA 1
ATOM 687 C C . GLY A 1 88 ? -10.141 2.232 16.026 1.00 78.50 88 GLY A C 1
ATOM 688 O O . GLY A 1 88 ? -9.646 2.104 17.141 1.00 78.50 88 GLY A O 1
ATOM 689 N N . GLY A 1 89 ? -9.719 3.175 15.175 1.00 79.06 89 GLY A N 1
ATOM 690 C CA . GLY A 1 89 ? -8.709 4.193 15.496 1.00 79.06 89 GLY A CA 1
ATOM 691 C C . GLY A 1 89 ? -7.274 3.671 15.642 1.00 79.06 89 GLY A C 1
ATOM 692 O O . GLY A 1 89 ? -6.410 4.424 16.095 1.00 79.06 89 GLY A O 1
ATOM 693 N N . GLY A 1 90 ? -7.025 2.410 15.276 1.00 89.38 90 GLY A N 1
ATOM 694 C CA . GLY A 1 90 ? -5.724 1.752 15.389 1.00 89.38 90 GLY A CA 1
ATOM 695 C C . GLY A 1 90 ? -4.661 2.352 14.468 1.00 89.38 90 GLY A C 1
ATOM 696 O O . GLY A 1 90 ? -4.967 2.890 13.401 1.00 89.38 90 GLY A O 1
ATOM 697 N N . TYR A 1 91 ? -3.402 2.248 14.889 1.00 93.94 91 TYR A N 1
ATOM 698 C CA . TYR A 1 91 ? -2.246 2.669 14.104 1.00 93.94 91 TYR A CA 1
ATOM 699 C C . TYR A 1 91 ? -1.509 1.451 13.553 1.00 93.94 91 TYR A C 1
ATOM 701 O O . TYR A 1 91 ? -1.287 0.468 14.257 1.00 93.94 91 TYR A O 1
ATOM 709 N N . HIS A 1 92 ? -1.087 1.541 12.296 1.00 95.00 92 HIS A N 1
ATOM 710 C CA . HIS A 1 92 ? -0.354 0.484 11.611 1.00 95.00 92 HIS A CA 1
ATOM 711 C C . HIS A 1 92 ? 0.841 1.071 10.866 1.00 95.00 92 HIS A C 1
ATOM 713 O O . HIS A 1 92 ? 0.768 2.164 10.301 1.00 95.00 92 HIS A O 1
ATOM 719 N N . ALA A 1 93 ? 1.947 0.336 10.829 1.00 96.25 93 ALA A N 1
ATOM 720 C CA . ALA A 1 93 ? 3.067 0.660 9.963 1.00 96.25 93 ALA A CA 1
ATOM 721 C C . ALA A 1 93 ? 2.818 0.042 8.582 1.00 96.25 93 ALA A C 1
ATOM 723 O O . ALA A 1 93 ? 2.596 -1.159 8.465 1.00 96.25 93 ALA A O 1
ATOM 724 N N . LEU A 1 94 ? 2.871 0.850 7.530 1.00 97.56 94 LEU A N 1
ATOM 725 C CA . LEU A 1 94 ? 2.782 0.407 6.145 1.00 97.56 94 LEU A CA 1
ATOM 726 C C . LEU A 1 94 ? 4.127 0.631 5.460 1.00 97.56 94 LEU A C 1
ATOM 728 O O . LEU A 1 94 ? 4.546 1.767 5.224 1.00 97.56 94 LEU A O 1
ATOM 732 N N . GLN A 1 95 ? 4.797 -0.470 5.141 1.00 97.94 95 GLN A N 1
ATOM 733 C CA . GLN A 1 95 ? 6.050 -0.482 4.404 1.00 97.94 95 GLN A CA 1
ATOM 734 C C . GLN A 1 95 ? 5.784 -0.759 2.928 1.00 97.94 95 GLN A C 1
ATOM 736 O O . GLN A 1 95 ? 5.082 -1.706 2.577 1.00 97.94 95 GLN A O 1
ATOM 741 N N . VAL A 1 96 ? 6.400 0.047 2.068 1.00 98.31 96 VAL A N 1
ATOM 742 C CA . VAL A 1 96 ? 6.376 -0.104 0.616 1.00 98.31 96 VAL A CA 1
ATOM 743 C C . VAL A 1 96 ? 7.803 -0.089 0.088 1.00 98.31 96 VAL A C 1
ATOM 745 O O . VAL A 1 96 ? 8.561 0.825 0.410 1.00 98.31 96 VAL A O 1
ATOM 748 N N . ALA A 1 97 ? 8.158 -1.070 -0.740 1.00 98.44 97 ALA A N 1
ATOM 749 C CA . ALA A 1 97 ? 9.413 -1.085 -1.488 1.00 98.44 97 ALA A CA 1
ATOM 750 C C . ALA A 1 97 ? 9.155 -1.287 -2.983 1.00 98.44 97 ALA A C 1
ATOM 752 O O . ALA A 1 97 ? 8.149 -1.887 -3.380 1.00 98.44 97 ALA A O 1
ATOM 753 N N . VAL A 1 98 ? 10.060 -0.758 -3.804 1.00 98.69 98 VAL A N 1
ATOM 754 C CA . VAL A 1 98 ? 9.988 -0.825 -5.265 1.00 98.69 98 VAL A CA 1
ATOM 755 C C . VAL A 1 98 ? 11.292 -1.325 -5.877 1.00 98.69 98 VAL A C 1
ATOM 757 O O . VAL A 1 98 ? 12.333 -1.326 -5.226 1.00 98.69 98 VAL A O 1
ATOM 760 N N . GLU A 1 99 ? 11.228 -1.749 -7.135 1.00 98.50 99 GLU A N 1
ATOM 761 C CA . GLU A 1 99 ? 12.406 -2.004 -7.965 1.00 98.50 99 GLU A CA 1
ATOM 762 C C . GLU A 1 99 ? 13.264 -0.735 -8.115 1.00 98.50 99 GLU A C 1
ATOM 764 O O . GLU A 1 99 ? 12.740 0.382 -8.202 1.00 98.50 99 GLU A O 1
ATOM 769 N N . GLU A 1 100 ? 14.584 -0.925 -8.171 1.00 97.12 100 GLU A N 1
ATOM 770 C CA . GLU A 1 100 ? 15.555 0.144 -8.441 1.00 97.12 100 GLU A CA 1
ATOM 771 C C . GLU A 1 100 ? 15.366 0.722 -9.844 1.00 97.12 100 GLU A C 1
ATOM 773 O O . GLU A 1 100 ? 15.299 1.935 -10.022 1.00 97.12 100 GLU A O 1
ATOM 778 N N . ASP A 1 101 ? 15.178 -0.144 -10.836 1.00 96.56 101 ASP A N 1
ATOM 779 C CA . ASP A 1 101 ? 14.987 0.282 -12.214 1.00 96.56 101 ASP A CA 1
ATOM 780 C C . ASP A 1 101 ? 13.545 0.715 -12.501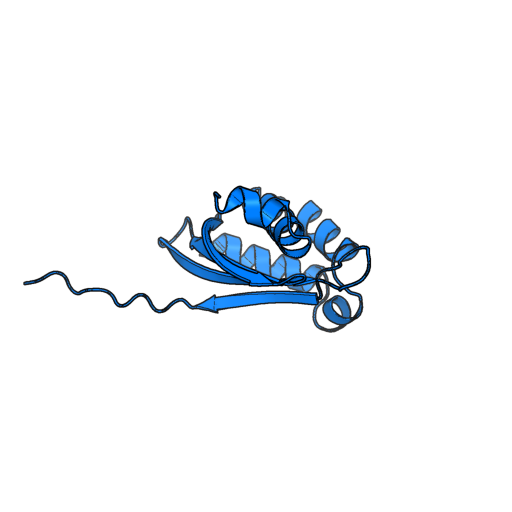 1.00 96.56 101 ASP A C 1
ATOM 782 O O . ASP A 1 101 ? 12.564 0.204 -11.948 1.00 96.56 101 ASP A O 1
ATOM 786 N N . PHE A 1 102 ? 13.401 1.637 -13.454 1.00 93.12 102 PHE A N 1
ATOM 787 C CA . PHE A 1 102 ? 12.103 1.961 -14.037 1.00 93.12 102 PHE A CA 1
ATOM 788 C C . PHE A 1 102 ? 11.443 0.677 -14.595 1.00 93.12 102 PHE A C 1
ATOM 790 O O . PHE A 1 102 ? 12.094 -0.064 -15.333 1.00 93.12 102 PHE A O 1
ATOM 797 N N . PRO A 1 103 ? 10.149 0.410 -14.316 1.00 96.25 103 PRO A N 1
ATOM 798 C CA . PRO A 1 103 ? 9.132 1.365 -13.874 1.00 96.25 103 PRO A CA 1
ATOM 799 C C . PRO A 1 103 ? 8.899 1.437 -12.356 1.00 96.25 103 PRO A C 1
ATOM 801 O O . PRO A 1 103 ? 7.834 1.905 -11.944 1.00 96.25 103 PRO A O 1
ATOM 804 N N . HIS A 1 104 ? 9.851 1.009 -11.522 1.00 97.81 104 HIS A N 1
ATOM 805 C CA . HIS A 1 104 ? 9.732 0.987 -10.060 1.00 97.81 104 HIS A CA 1
ATOM 806 C C . HIS A 1 104 ? 8.476 0.239 -9.604 1.00 97.81 104 HIS A C 1
ATOM 808 O O . HIS A 1 104 ? 7.560 0.816 -8.993 1.00 97.81 104 HIS A O 1
ATOM 814 N N . ARG A 1 105 ? 8.382 -1.041 -9.979 1.00 98.44 105 ARG A N 1
ATOM 815 C CA . ARG A 1 105 ? 7.260 -1.884 -9.561 1.00 98.44 105 ARG A CA 1
ATOM 816 C C . ARG A 1 105 ? 7.378 -2.224 -8.086 1.00 98.44 105 ARG A C 1
ATOM 818 O O . ARG A 1 105 ? 8.475 -2.319 -7.553 1.00 98.44 105 ARG A O 1
ATOM 825 N N . LEU A 1 106 ? 6.240 -2.417 -7.438 1.00 98.56 106 LEU A N 1
ATOM 826 C CA . LEU A 1 106 ? 6.131 -2.824 -6.046 1.00 98.56 106 LEU A CA 1
ATOM 827 C C . LEU A 1 106 ? 6.739 -4.214 -5.854 1.00 98.56 106 LEU A C 1
ATOM 829 O O . LEU A 1 106 ? 6.272 -5.191 -6.441 1.00 98.56 106 LEU A O 1
ATOM 833 N N . THR A 1 107 ? 7.765 -4.289 -5.015 1.00 98.44 107 THR A N 1
ATOM 834 C CA . THR A 1 107 ? 8.391 -5.542 -4.573 1.00 98.44 107 THR A CA 1
ATOM 835 C C . THR A 1 107 ? 7.887 -5.955 -3.197 1.00 98.44 107 THR A C 1
ATOM 837 O O . THR A 1 107 ? 7.849 -7.142 -2.891 1.00 98.44 107 THR A O 1
ATOM 840 N N . LEU A 1 108 ? 7.448 -4.989 -2.384 1.00 97.69 108 LEU A N 1
ATOM 841 C CA . LEU A 1 108 ? 6.917 -5.225 -1.049 1.00 97.69 108 LEU A CA 1
ATOM 842 C C . LEU A 1 108 ? 5.790 -4.245 -0.733 1.00 97.69 108 LEU A C 1
ATOM 844 O O . LEU A 1 108 ? 5.935 -3.037 -0.924 1.00 97.69 108 LEU A O 1
ATOM 848 N N . VAL A 1 109 ? 4.709 -4.779 -0.170 1.00 97.94 109 VAL A N 1
ATOM 849 C CA . VAL A 1 109 ? 3.720 -4.031 0.608 1.00 97.94 109 VAL A CA 1
ATOM 850 C C . VAL A 1 109 ? 3.451 -4.844 1.867 1.00 97.94 109 VAL A C 1
ATOM 852 O O . VAL A 1 109 ? 2.886 -5.933 1.784 1.00 97.94 109 VAL A O 1
ATOM 855 N N . ALA A 1 110 ? 3.903 -4.345 3.013 1.00 96.44 110 ALA A N 1
ATOM 856 C CA . ALA A 1 110 ? 3.844 -5.059 4.283 1.00 96.44 110 ALA A CA 1
ATOM 857 C C . ALA A 1 110 ? 3.228 -4.195 5.383 1.00 96.44 110 ALA A C 1
ATOM 859 O O . ALA A 1 110 ? 3.436 -2.981 5.430 1.00 96.44 110 ALA A O 1
ATOM 860 N N . TRP A 1 111 ? 2.485 -4.854 6.267 1.00 94.75 111 TRP A N 1
ATOM 861 C CA . TRP A 1 111 ? 1.800 -4.248 7.402 1.00 94.75 111 TRP A CA 1
ATOM 862 C C . TRP A 1 111 ? 2.498 -4.682 8.687 1.00 94.75 111 TRP A C 1
ATOM 864 O O . TRP A 1 111 ? 2.704 -5.875 8.897 1.00 94.75 111 TRP A O 1
ATOM 874 N N . GLY A 1 112 ? 2.859 -3.721 9.527 1.00 91.81 112 GLY A N 1
ATOM 875 C CA . GLY A 1 112 ? 3.345 -3.940 10.882 1.00 91.81 112 GLY A CA 1
ATOM 876 C C . GLY A 1 112 ? 2.339 -3.413 11.897 1.00 91.81 112 GLY A C 1
ATOM 877 O O . GLY A 1 112 ? 1.666 -2.405 11.659 1.00 91.81 112 GLY A O 1
ATOM 878 N N . GLU A 1 113 ? 2.245 -4.089 13.032 1.00 83.62 113 GLU A N 1
ATOM 879 C CA . GLU A 1 113 ? 1.540 -3.566 14.197 1.00 83.62 113 GLU A CA 1
ATOM 880 C C . GLU A 1 113 ? 2.392 -2.487 14.866 1.00 83.62 113 GLU A C 1
ATOM 882 O O . GLU A 1 113 ? 3.624 -2.551 14.862 1.00 83.62 113 GLU A O 1
ATOM 887 N N . VAL A 1 114 ? 1.728 -1.469 15.402 1.00 84.81 114 VAL A N 1
ATOM 888 C CA . VAL A 1 114 ? 2.371 -0.450 16.226 1.00 84.81 114 VAL A CA 1
ATOM 889 C C . VAL A 1 114 ? 1.854 -0.654 17.633 1.00 84.81 114 VAL A C 1
ATOM 891 O O . VAL A 1 114 ? 0.673 -0.435 17.896 1.00 84.81 114 VAL A O 1
ATOM 894 N N . GLU A 1 115 ? 2.733 -1.097 18.527 1.00 71.50 115 GLU A N 1
ATOM 895 C CA . GLU A 1 115 ? 2.435 -1.111 19.952 1.00 71.50 115 GLU A CA 1
ATOM 896 C C . GLU A 1 115 ? 2.268 0.342 20.401 1.00 71.50 115 GLU A C 1
ATOM 898 O O . GLU A 1 115 ? 3.209 1.137 20.389 1.00 71.50 115 GLU A O 1
ATOM 903 N N . THR A 1 116 ? 1.038 0.720 20.735 1.00 59.44 116 THR A N 1
ATOM 904 C CA . THR A 1 116 ? 0.793 1.948 21.478 1.00 59.44 116 THR A CA 1
ATOM 905 C C . THR A 1 116 ? 0.842 1.573 22.947 1.00 59.44 116 THR A C 1
ATOM 907 O O . THR A 1 116 ? -0.072 0.896 23.422 1.00 59.44 116 THR A O 1
ATOM 910 N N . ASP A 1 117 ? 1.883 1.998 23.662 1.00 54.97 117 ASP A N 1
ATOM 911 C CA . ASP A 1 117 ? 1.843 2.024 25.121 1.00 54.97 117 ASP A CA 1
ATOM 912 C C . ASP A 1 117 ? 0.648 2.899 25.511 1.00 54.97 117 ASP A C 1
ATOM 914 O O . ASP A 1 117 ? 0.679 4.126 25.397 1.00 54.97 117 ASP A O 1
ATOM 918 N N . ALA A 1 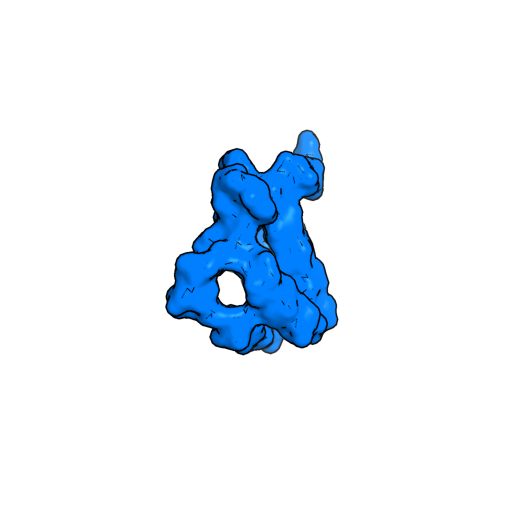118 ? -0.463 2.264 25.876 1.00 52.00 118 ALA A N 1
ATOM 919 C CA . ALA A 1 118 ? -1.588 2.968 26.450 1.00 52.00 118 ALA A CA 1
ATOM 920 C C . ALA A 1 118 ? -1.125 3.470 27.820 1.00 52.00 118 ALA A C 1
ATOM 922 O O . ALA A 1 118 ? -1.025 2.687 28.763 1.00 52.00 118 ALA A O 1
ATOM 923 N N . GLU A 1 119 ? -0.812 4.762 27.934 1.00 45.94 119 GLU A N 1
ATOM 924 C CA . GLU A 1 119 ? -0.786 5.417 29.239 1.00 45.94 119 GLU A CA 1
ATOM 925 C C . GLU A 1 119 ? -2.169 5.208 29.867 1.00 45.94 119 GLU A C 1
ATOM 927 O O . GLU A 1 119 ? -3.163 5.798 29.433 1.00 45.94 119 GLU A O 1
ATOM 932 N N . GLU A 1 120 ? -2.250 4.316 30.859 1.00 41.31 120 GLU A N 1
ATOM 933 C CA . GLU A 1 120 ? -3.414 4.233 31.734 1.00 41.31 120 GLU A CA 1
ATOM 934 C C . GLU A 1 120 ? -3.658 5.637 32.309 1.00 41.31 120 GLU A C 1
ATOM 936 O O . GLU A 1 120 ? -2.725 6.252 32.841 1.00 41.31 120 GLU A O 1
ATOM 941 N N . PRO A 1 121 ? -4.880 6.189 32.199 1.00 47.38 121 PRO A N 1
ATOM 942 C CA . PRO A 1 121 ? -5.161 7.483 32.794 1.00 47.38 121 PRO A CA 1
ATOM 943 C C . PRO A 1 121 ? -4.914 7.390 34.307 1.00 47.38 121 PRO A C 1
ATOM 945 O O . PRO A 1 121 ? -5.334 6.405 34.923 1.00 47.38 121 PRO A O 1
ATOM 948 N N . PRO A 1 122 ? -4.246 8.383 34.924 1.00 56.88 122 PRO A N 1
ATOM 949 C CA . PRO A 1 122 ? -4.030 8.369 36.361 1.00 56.88 122 PRO A CA 1
ATOM 950 C C . PRO A 1 122 ? -5.383 8.311 37.079 1.00 56.88 122 PRO A C 1
ATOM 952 O O . PRO A 1 122 ? -6.283 9.105 36.793 1.00 56.88 122 PRO A O 1
ATOM 955 N N . SER A 1 123 ? -5.496 7.330 37.975 1.00 67.38 123 SER A N 1
ATOM 956 C CA . SER A 1 123 ? -6.628 7.082 38.876 1.00 67.38 123 SER A CA 1
ATOM 957 C C . SER A 1 123 ? -6.959 8.265 39.776 1.00 67.38 123 SER A C 1
ATOM 959 O O . SER A 1 123 ? -5.986 8.866 40.291 1.00 67.38 123 SER A O 1
#

Secondary structure (DSSP, 8-state):
--HHHHHHTSHHHHHHHHHHHHHHHT-HHHHHHHHHHHB-HHHHHHS-HHHHHHHHHHHHHHH-SEEEEEEEEEETTEEEEEEEESSTT-EEEEEEEE-SSTT--EEEEEEEE------PPP-

Foldseek 3Di:
DDQVVQLVVALQSVLVVVLLVCLLVVVLVVNLVCLQVFADPVQCVVPNSVRVSVVSVVCCVQQNHKDFDAWPDDDRFKTWTWIFGPPPRAIKIWIWGFDPDPPGGTHDTDIGHDDDPPPDPDD